Protein AF-A0A7L4THL9-F1 (afdb_monomer)

Secondary structure (DSSP, 8-state):
-BHHHHHTTS-HHHHTTTS-B-TTSBB------EEEEETTEEEEE---S-SS-----

Solvent-accessible surface area (backbone atoms only — not comparable to full-atom values): 3844 Å² total; per-residue (Å²): 86,53,40,58,75,76,48,57,89,54,55,65,88,64,54,54,78,79,45,72,60,50,98,84,45,29,29,90,75,87,59,76,54,47,80,45,78,54,9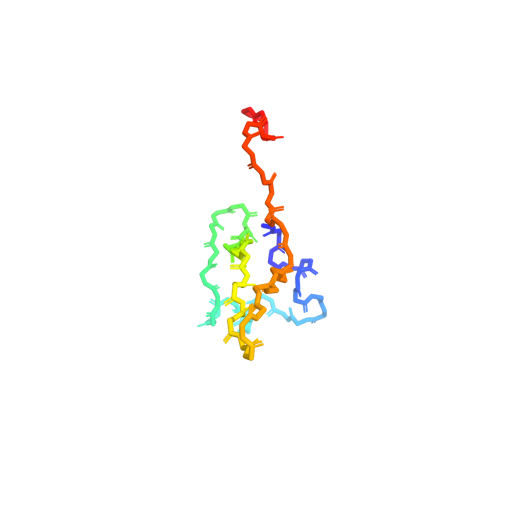6,94,42,80,45,72,47,71,75,47,78,68,81,87,71,74,66,104,116

Sequence (57 aa):
MDGGAMFGVVPKPLWSRKYPHNENNQIELRTDPILIQKDGKNILMESGIGNGRFSDK

Structure (mmCIF, N/CA/C/O backbone):
data_AF-A0A7L4THL9-F1
#
_entry.id   AF-A0A7L4THL9-F1
#
loop_
_atom_site.group_PDB
_atom_site.id
_atom_site.type_symbol
_atom_site.label_atom_id
_atom_site.label_alt_id
_atom_site.label_comp_id
_atom_site.label_asym_id
_atom_site.label_entity_id
_atom_site.label_seq_id
_atom_site.pdbx_PDB_ins_code
_atom_site.Cartn_x
_atom_site.Cartn_y
_atom_site.Cartn_z
_atom_site.occupancy
_atom_site.B_iso_or_equiv
_atom_site.auth_seq_id
_atom_site.auth_comp_id
_atom_site.auth_asym_id
_atom_site.auth_atom_id
_atom_site.pdbx_PDB_model_num
ATOM 1 N N . MET A 1 1 ? 4.813 0.531 -2.953 1.00 93.19 1 MET A N 1
ATOM 2 C CA . MET A 1 1 ? 5.129 -0.916 -2.808 1.00 93.19 1 MET A CA 1
ATOM 3 C C . MET A 1 1 ? 5.378 -1.517 -4.181 1.00 93.19 1 MET A C 1
ATOM 5 O O . MET A 1 1 ? 4.855 -0.961 -5.138 1.00 93.19 1 MET A O 1
ATOM 9 N N . ASP A 1 2 ? 6.136 -2.612 -4.297 1.00 97.44 2 ASP A N 1
ATOM 10 C CA . ASP A 1 2 ? 6.299 -3.320 -5.580 1.00 97.44 2 ASP A CA 1
ATOM 11 C C . ASP A 1 2 ? 4.956 -3.890 -6.071 1.00 97.44 2 ASP A C 1
ATOM 13 O O . ASP A 1 2 ? 4.236 -4.544 -5.318 1.00 97.44 2 ASP A O 1
ATOM 17 N N . GLY A 1 3 ? 4.609 -3.631 -7.332 1.00 97.50 3 GLY A N 1
ATOM 18 C CA . GLY A 1 3 ? 3.345 -4.071 -7.917 1.00 97.50 3 GLY A CA 1
ATOM 19 C C . GLY A 1 3 ? 3.247 -5.590 -8.048 1.00 97.50 3 GLY A C 1
ATOM 20 O O . GLY A 1 3 ? 2.195 -6.160 -7.774 1.00 97.50 3 GLY A O 1
ATOM 21 N N . GLY A 1 4 ? 4.341 -6.273 -8.397 1.00 97.12 4 GLY A N 1
ATOM 22 C CA . GLY A 1 4 ? 4.362 -7.735 -8.492 1.00 97.12 4 GLY A CA 1
ATOM 23 C C . GLY A 1 4 ? 4.071 -8.397 -7.146 1.00 97.12 4 GLY A C 1
ATOM 24 O O . GLY A 1 4 ? 3.236 -9.292 -7.068 1.00 97.12 4 GLY A O 1
ATOM 25 N N . ALA A 1 5 ? 4.677 -7.888 -6.073 1.00 97.62 5 ALA A N 1
ATOM 26 C CA . ALA A 1 5 ? 4.415 -8.342 -4.712 1.00 97.62 5 ALA A CA 1
ATOM 27 C C . ALA A 1 5 ? 2.947 -8.141 -4.294 1.00 97.62 5 ALA A C 1
ATOM 29 O O . ALA A 1 5 ? 2.366 -9.022 -3.665 1.00 97.62 5 ALA A O 1
ATOM 30 N N . MET A 1 6 ? 2.324 -7.020 -4.675 1.00 97.69 6 MET A N 1
ATOM 31 C CA . MET A 1 6 ? 0.921 -6.729 -4.341 1.00 97.69 6 MET A CA 1
ATOM 32 C C . MET A 1 6 ? -0.085 -7.578 -5.124 1.00 97.69 6 MET A C 1
ATOM 34 O O . MET A 1 6 ? -1.159 -7.888 -4.613 1.00 97.69 6 MET A O 1
ATOM 38 N N . PHE A 1 7 ? 0.248 -7.946 -6.362 1.00 97.50 7 PHE A N 1
ATOM 39 C CA . PHE A 1 7 ? -0.640 -8.696 -7.252 1.00 97.50 7 PHE A CA 1
ATOM 40 C C . PHE A 1 7 ? -0.320 -10.200 -7.324 1.00 97.50 7 PHE A C 1
ATOM 42 O O . PHE A 1 7 ? -1.064 -10.961 -7.949 1.00 97.50 7 PHE A O 1
ATOM 49 N N . GLY A 1 8 ? 0.741 -10.654 -6.651 1.00 96.88 8 GLY A N 1
ATOM 50 C CA . GLY A 1 8 ? 1.094 -12.062 -6.491 1.00 96.88 8 GLY A CA 1
ATOM 51 C C . GLY A 1 8 ? 1.266 -12.784 -7.827 1.00 96.88 8 GLY A C 1
ATOM 52 O O . GLY A 1 8 ? 2.121 -12.440 -8.637 1.00 96.88 8 GLY A O 1
ATOM 53 N N . VAL A 1 9 ? 0.436 -13.802 -8.063 1.00 97.44 9 VAL A N 1
ATOM 54 C 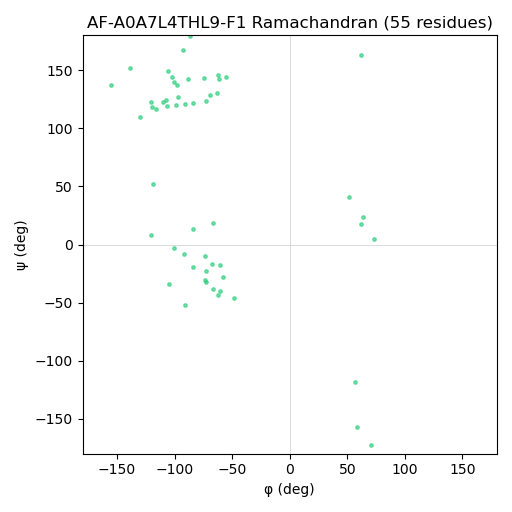CA . VAL A 1 9 ? 0.487 -14.623 -9.286 1.00 97.44 9 VAL A CA 1
ATOM 55 C C . VAL A 1 9 ? -0.057 -13.913 -10.530 1.00 97.44 9 VAL A C 1
ATOM 57 O O . VAL A 1 9 ? 0.065 -14.443 -11.633 1.00 97.44 9 VAL A O 1
ATOM 60 N N . VAL A 1 10 ? -0.689 -12.743 -10.385 1.00 97.81 10 VAL A N 1
ATOM 61 C CA . VAL A 1 10 ? -1.284 -12.025 -11.517 1.00 97.81 10 VAL A CA 1
ATOM 62 C C . VAL A 1 10 ? -0.171 -11.417 -12.386 1.00 97.81 10 VAL A C 1
ATOM 64 O O . VAL A 1 10 ? 0.623 -10.612 -11.894 1.00 97.81 10 VAL A O 1
ATOM 67 N N . PRO A 1 11 ? -0.114 -11.725 -13.697 1.00 97.94 11 PRO A N 1
ATOM 68 C CA . PRO A 1 11 ? 0.914 -11.192 -14.585 1.00 97.94 11 PRO A CA 1
ATOM 69 C C . PRO A 1 11 ? 0.891 -9.665 -14.703 1.00 97.94 11 PRO A C 1
ATOM 71 O O . PRO A 1 11 ? -0.175 -9.054 -14.846 1.00 97.94 11 PRO A O 1
ATOM 74 N N . LYS A 1 12 ? 2.085 -9.060 -14.778 1.00 97.75 12 LYS A N 1
ATOM 75 C CA . LYS A 1 12 ? 2.266 -7.613 -14.983 1.00 97.75 12 LYS A CA 1
ATOM 76 C C . LYS A 1 12 ? 1.432 -7.028 -16.124 1.00 97.75 12 LYS A C 1
ATOM 78 O O . LYS A 1 12 ? 0.752 -6.039 -15.866 1.00 97.75 12 LYS A O 1
ATOM 83 N N . PRO A 1 13 ? 1.365 -7.633 -17.327 1.00 98.19 13 PRO A N 1
ATOM 84 C CA . PRO A 1 13 ? 0.549 -7.096 -18.418 1.00 98.19 13 PRO A CA 1
ATOM 85 C C . PRO A 1 13 ? -0.957 -6.991 -18.129 1.00 98.19 13 PRO A C 1
ATOM 87 O O . PRO A 1 13 ? -1.654 -6.301 -18.874 1.00 98.19 13 PRO A O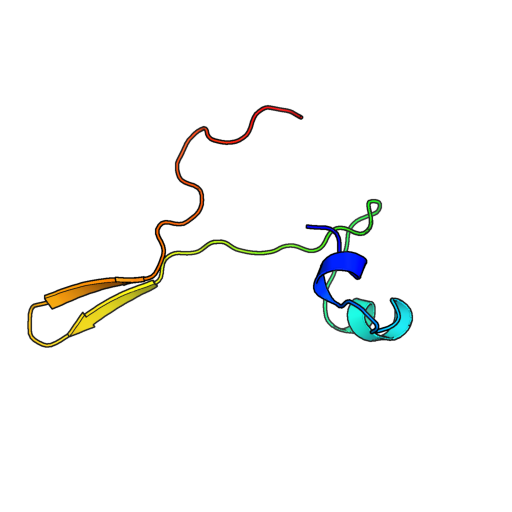 1
ATOM 90 N N . LEU A 1 14 ? -1.476 -7.690 -17.108 1.00 98.19 14 LEU A N 1
ATOM 91 C CA . LEU A 1 14 ? -2.882 -7.617 -16.705 1.00 98.19 14 LEU A CA 1
ATOM 92 C C . LEU A 1 14 ? -3.108 -6.539 -15.645 1.00 98.19 14 LEU A C 1
ATOM 94 O O . LEU A 1 14 ? -3.982 -5.690 -15.829 1.00 98.19 14 LEU A O 1
ATOM 98 N N . TRP A 1 15 ? -2.337 -6.549 -14.553 1.00 97.94 15 TRP A N 1
ATOM 99 C CA . TRP A 1 15 ? -2.558 -5.594 -13.463 1.00 97.94 15 TRP A CA 1
ATOM 100 C C . TRP A 1 15 ? -2.109 -4.173 -13.824 1.00 97.94 15 TRP A C 1
ATOM 102 O O . TRP A 1 15 ? -2.755 -3.211 -13.405 1.00 97.94 15 TRP A O 1
ATOM 112 N N . SER A 1 16 ? -1.087 -4.017 -14.673 1.00 97.94 16 SER A N 1
ATOM 113 C CA . SER A 1 16 ? -0.566 -2.697 -15.060 1.00 97.94 16 SER A CA 1
ATOM 114 C C . SER A 1 16 ? -1.541 -1.868 -15.899 1.00 97.94 16 SER A C 1
ATOM 116 O O . SER A 1 16 ? -1.387 -0.656 -16.003 1.00 97.94 16 SER A O 1
ATOM 118 N N . ARG A 1 17 ? -2.573 -2.499 -16.473 1.00 97.44 17 ARG A N 1
ATOM 119 C CA . ARG A 1 17 ? -3.661 -1.807 -17.184 1.00 97.44 17 ARG A CA 1
ATOM 120 C C . ARG A 1 17 ? -4.613 -1.079 -16.237 1.00 97.44 17 ARG A C 1
ATOM 122 O O . ARG A 1 17 ? -5.338 -0.196 -16.676 1.00 97.44 17 ARG A O 1
ATOM 129 N N . LYS A 1 18 ? -4.664 -1.506 -14.971 1.00 96.94 18 LYS A N 1
ATOM 130 C CA . LYS A 1 18 ? -5.567 -0.962 -13.948 1.00 96.94 18 LYS A CA 1
ATOM 131 C C . LYS A 1 18 ? -4.847 -0.056 -12.958 1.00 96.94 18 LYS A C 1
ATOM 133 O O . LYS A 1 18 ? -5.448 0.900 -12.486 1.00 96.94 18 LYS A O 1
ATOM 138 N N . TYR A 1 19 ? -3.589 -0.362 -12.649 1.00 97.25 19 TYR A N 1
ATOM 139 C CA . TYR A 1 19 ? -2.795 0.380 -11.678 1.00 97.25 19 TYR A CA 1
ATOM 140 C C . TYR A 1 19 ? -1.551 0.975 -12.346 1.00 97.25 19 TYR A C 1
ATOM 142 O O . TYR A 1 19 ? -0.709 0.215 -12.841 1.00 97.25 19 TYR A O 1
ATOM 150 N N . PRO A 1 20 ? -1.413 2.316 -12.355 1.00 97.12 20 PRO A N 1
ATOM 151 C CA . PRO A 1 20 ? -0.177 2.974 -12.752 1.00 97.12 20 PRO A CA 1
ATOM 152 C C . PRO A 1 20 ? 1.001 2.470 -11.915 1.00 97.12 20 PRO A C 1
ATOM 154 O O . PRO A 1 20 ? 0.858 2.202 -10.721 1.00 97.12 20 PRO A O 1
ATOM 157 N N . HIS A 1 21 ? 2.166 2.353 -12.545 1.00 97.88 21 HIS A N 1
ATOM 158 C CA . HIS A 1 21 ? 3.409 1.992 -11.873 1.00 97.88 21 HIS A CA 1
ATOM 159 C C . HIS A 1 21 ? 4.563 2.839 -12.402 1.00 97.88 21 HIS A C 1
ATOM 161 O O . HIS A 1 21 ? 4.532 3.280 -13.551 1.00 97.88 21 HIS A O 1
ATOM 167 N N . ASN A 1 22 ? 5.570 3.066 -11.562 1.00 97.25 22 ASN A N 1
ATOM 168 C CA . ASN A 1 22 ? 6.780 3.785 -11.955 1.00 97.25 22 ASN A CA 1
ATOM 169 C C . ASN A 1 22 ? 7.830 2.848 -12.588 1.00 97.25 22 ASN A C 1
ATOM 171 O O . ASN A 1 22 ? 7.630 1.633 -12.693 1.00 97.25 22 ASN A O 1
ATOM 175 N N . GLU A 1 23 ? 8.971 3.415 -12.990 1.00 97.56 23 GLU A N 1
ATOM 176 C CA . GLU A 1 23 ? 10.099 2.677 -13.584 1.00 97.56 23 GLU A CA 1
ATOM 177 C C . GLU A 1 23 ? 10.646 1.575 -12.658 1.00 97.56 23 GLU A C 1
ATOM 179 O O . GLU A 1 23 ? 11.080 0.527 -13.131 1.00 97.56 23 GLU A O 1
ATOM 184 N N . ASN A 1 24 ? 10.511 1.751 -11.339 1.00 96.94 24 ASN A N 1
ATOM 185 C CA . ASN A 1 24 ? 10.900 0.777 -10.315 1.00 96.94 24 ASN A CA 1
ATOM 186 C C . ASN A 1 24 ? 9.828 -0.295 -10.048 1.00 96.94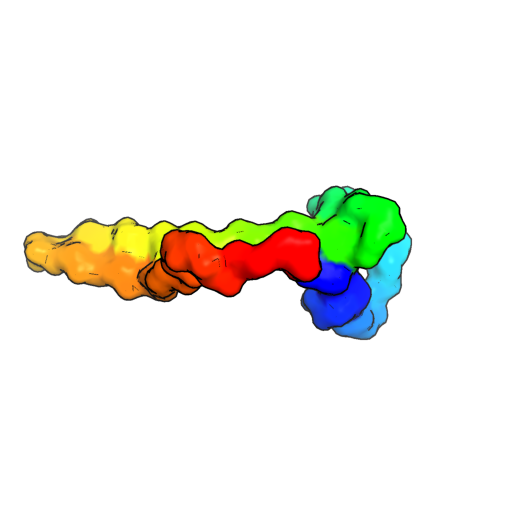 24 ASN A C 1
ATOM 188 O O . ASN A 1 24 ? 9.902 -0.996 -9.041 1.00 96.94 24 ASN A O 1
ATOM 192 N N . ASN A 1 25 ? 8.813 -0.419 -10.912 1.00 97.00 25 ASN A N 1
ATOM 193 C CA . ASN A 1 25 ? 7.688 -1.349 -10.767 1.00 97.00 25 ASN A CA 1
ATOM 194 C C . ASN A 1 25 ? 6.818 -1.113 -9.516 1.00 97.00 25 ASN A C 1
ATOM 196 O O . ASN A 1 25 ? 6.041 -1.984 -9.125 1.00 97.00 25 ASN A O 1
ATOM 200 N N . GLN A 1 26 ? 6.909 0.060 -8.890 1.00 97.50 26 GLN A N 1
ATOM 201 C CA . GLN A 1 26 ? 6.141 0.380 -7.694 1.00 97.50 26 GLN A CA 1
ATOM 202 C C . GLN A 1 26 ? 4.783 0.970 -8.059 1.00 97.50 26 GLN A C 1
ATOM 204 O O . GLN A 1 26 ? 4.679 1.779 -8.980 1.00 97.50 26 GLN A O 1
ATOM 209 N N . ILE A 1 27 ? 3.765 0.604 -7.285 1.00 97.69 27 ILE A N 1
ATOM 210 C CA . ILE A 1 27 ? 2.429 1.198 -7.334 1.00 97.69 27 ILE A CA 1
ATOM 211 C C . ILE A 1 27 ? 2.208 2.112 -6.126 1.00 97.69 27 ILE A C 1
ATOM 213 O O . ILE A 1 27 ? 2.747 1.871 -5.033 1.00 97.69 27 ILE A O 1
ATOM 217 N N . GLU A 1 28 ? 1.396 3.149 -6.330 1.00 95.44 28 GLU A N 1
ATOM 218 C CA . GLU A 1 28 ? 0.915 4.016 -5.258 1.00 95.44 28 GLU A CA 1
ATOM 219 C C . GLU A 1 28 ? -0.063 3.244 -4.365 1.00 95.44 28 GLU A C 1
ATOM 221 O O . GLU A 1 28 ? -1.021 2.641 -4.849 1.00 95.44 28 GLU A O 1
ATOM 226 N N . LEU A 1 29 ? 0.183 3.270 -3.054 1.00 94.62 29 LEU A N 1
ATOM 227 C CA . LEU A 1 29 ? -0.716 2.731 -2.038 1.00 94.62 29 LEU A CA 1
ATOM 228 C C . LEU A 1 29 ? -0.912 3.794 -0.964 1.00 94.62 29 LEU A C 1
ATOM 230 O O . LEU A 1 29 ? 0.012 4.099 -0.212 1.00 94.62 29 LEU A O 1
ATOM 234 N N . ARG A 1 30 ? -2.117 4.360 -0.912 1.00 94.06 30 ARG A N 1
ATOM 235 C CA . ARG A 1 30 ? -2.490 5.355 0.094 1.00 94.06 30 ARG A CA 1
ATOM 236 C C . ARG A 1 30 ? -2.715 4.680 1.442 1.00 94.06 30 ARG A C 1
ATOM 238 O O . ARG A 1 30 ? -3.256 3.579 1.512 1.00 94.06 30 ARG A O 1
ATOM 245 N N . THR A 1 31 ? -2.320 5.362 2.508 1.00 94.88 31 THR A N 1
ATOM 246 C CA . THR A 1 31 ? -2.459 4.896 3.895 1.00 94.88 31 THR A CA 1
ATOM 247 C C . THR A 1 31 ? -3.349 5.855 4.673 1.00 94.88 31 THR A C 1
ATOM 249 O O . THR A 1 31 ? -2.943 6.394 5.705 1.00 94.88 31 THR A O 1
ATOM 252 N N . ASP A 1 32 ? -4.527 6.139 4.127 1.00 95.69 32 ASP A N 1
ATOM 253 C CA . ASP A 1 32 ? -5.420 7.153 4.674 1.00 95.69 32 ASP A CA 1
ATOM 254 C C . ASP A 1 32 ? -6.276 6.566 5.796 1.00 95.69 32 ASP A C 1
ATOM 256 O O . ASP A 1 32 ? -7.025 5.614 5.553 1.00 95.69 32 ASP A O 1
ATOM 260 N N . PRO A 1 33 ? -6.214 7.128 7.014 1.00 96.81 33 PRO A N 1
ATOM 261 C CA . PRO A 1 33 ? -7.136 6.760 8.076 1.00 96.81 33 PRO A CA 1
ATOM 262 C C . PRO A 1 33 ? -8.579 7.096 7.699 1.00 96.81 33 PRO A C 1
ATOM 264 O O . PRO A 1 33 ? -8.852 8.125 7.075 1.00 96.81 33 PRO A O 1
ATOM 267 N N . ILE A 1 34 ? -9.519 6.270 8.152 1.00 98.00 34 ILE A N 1
ATOM 268 C CA . ILE A 1 34 ? -10.952 6.522 7.982 1.00 98.00 34 ILE A CA 1
ATOM 269 C C . ILE A 1 34 ? -11.531 6.945 9.328 1.00 98.00 34 ILE A C 1
ATOM 271 O O . ILE A 1 34 ? -11.513 6.180 10.291 1.00 98.00 34 ILE A O 1
ATOM 275 N N . LEU A 1 35 ? -12.085 8.155 9.390 1.00 98.00 35 LEU A N 1
ATOM 276 C CA . LEU A 1 35 ? -12.844 8.627 10.543 1.00 98.00 35 LEU A CA 1
ATOM 277 C C . LEU A 1 35 ? -14.327 8.297 10.356 1.00 98.00 35 LEU A C 1
ATOM 279 O O . LEU A 1 35 ? -14.967 8.761 9.414 1.00 98.00 35 LEU A O 1
ATOM 283 N N . ILE A 1 36 ? -14.881 7.528 11.285 1.00 98.31 36 ILE A N 1
ATOM 284 C CA . ILE A 1 36 ? -16.300 7.190 11.349 1.00 98.31 36 ILE A CA 1
ATOM 285 C C . ILE A 1 36 ? -16.920 7.954 12.517 1.00 98.31 36 ILE A C 1
ATOM 287 O O . ILE A 1 36 ? -16.479 7.827 13.660 1.00 98.31 36 ILE A O 1
ATOM 291 N N . GLN A 1 37 ? -17.970 8.723 12.235 1.00 98.50 37 GLN A N 1
ATOM 292 C CA . GLN A 1 37 ? -18.714 9.477 13.243 1.00 98.50 37 GLN A CA 1
ATOM 293 C C . GLN A 1 37 ? -20.145 8.954 13.310 1.00 98.50 37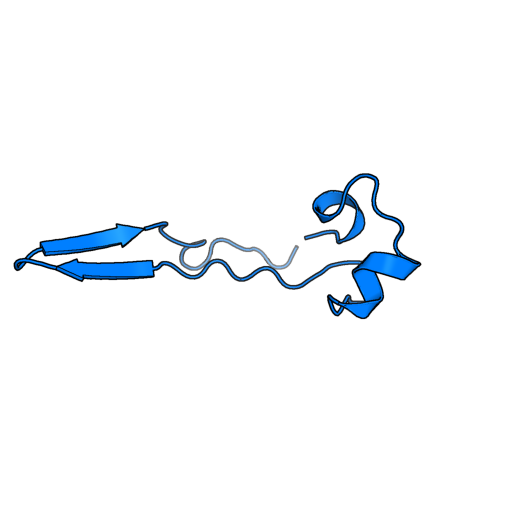 GLN A C 1
ATOM 295 O O . GLN A 1 37 ? -20.879 9.013 12.324 1.00 98.50 37 GLN A O 1
ATOM 300 N N . LYS A 1 38 ? -20.534 8.395 14.459 1.00 98.06 38 LYS A N 1
ATOM 301 C CA . LYS A 1 38 ? -21.855 7.781 14.641 1.00 98.06 38 LYS A CA 1
ATOM 302 C C . LYS A 1 38 ? -22.271 7.778 16.110 1.00 98.06 38 LYS A C 1
ATOM 304 O O . LYS A 1 38 ? -21.460 7.457 16.971 1.00 98.06 38 LYS A O 1
ATOM 309 N N . ASP A 1 39 ? -23.533 8.107 16.386 1.00 97.81 39 ASP A N 1
ATOM 310 C CA . ASP A 1 39 ? -24.146 8.068 17.727 1.00 97.81 39 ASP A CA 1
ATOM 311 C C . ASP A 1 39 ? -23.322 8.809 18.801 1.00 97.81 39 ASP A C 1
ATOM 313 O O . ASP A 1 39 ? -23.118 8.320 19.911 1.00 97.81 39 ASP A O 1
ATOM 317 N N . GLY A 1 40 ? -22.777 9.978 18.441 1.00 98.12 40 GLY A N 1
ATOM 318 C CA . GLY A 1 40 ? -21.916 10.783 19.319 1.00 98.12 40 GLY A CA 1
ATOM 319 C C . GLY A 1 40 ? -20.508 10.216 19.541 1.00 98.12 40 GLY A C 1
ATOM 320 O O . GLY A 1 40 ? -19.741 10.773 20.322 1.00 98.12 40 GLY A O 1
ATOM 321 N N . LYS A 1 41 ? -20.147 9.122 18.862 1.00 98.12 41 LYS A N 1
ATOM 322 C CA . LYS A 1 41 ? -18.821 8.502 18.925 1.00 98.12 41 LYS A CA 1
ATOM 323 C C . LYS A 1 41 ? -17.999 8.853 17.692 1.00 98.12 41 LYS A C 1
ATOM 325 O O . LYS A 1 41 ? -18.517 8.897 16.578 1.00 98.12 41 LYS A O 1
ATOM 330 N N . ASN A 1 42 ? -16.699 9.016 17.915 1.00 98.25 42 ASN A N 1
ATOM 331 C CA . ASN A 1 42 ? -15.686 9.122 16.873 1.00 98.25 42 ASN A CA 1
ATOM 332 C C . ASN A 1 42 ? -14.834 7.849 16.907 1.00 98.25 42 ASN A C 1
ATOM 334 O O . ASN A 1 42 ? -14.263 7.519 17.946 1.00 98.25 42 ASN A O 1
ATOM 338 N N . ILE A 1 43 ? -14.767 7.132 15.790 1.00 97.94 43 ILE A N 1
ATOM 339 C CA . ILE A 1 43 ? -13.993 5.900 15.630 1.00 97.94 43 ILE A CA 1
ATOM 340 C C . ILE A 1 43 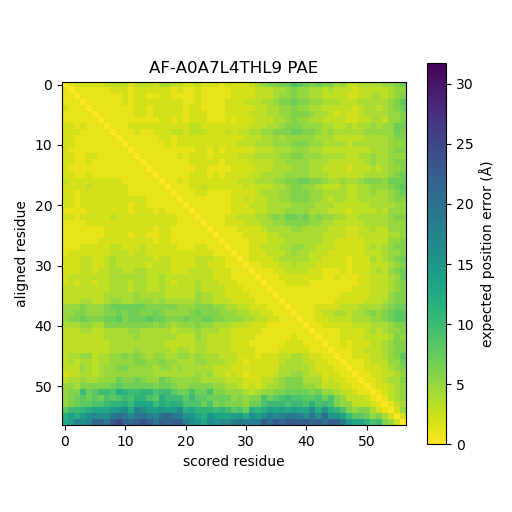? -12.997 6.137 14.503 1.00 97.94 43 ILE A C 1
ATOM 342 O O . ILE A 1 43 ? -13.393 6.454 13.385 1.00 97.94 43 ILE A O 1
ATOM 346 N N . LEU A 1 44 ? -11.711 5.978 14.794 1.00 97.81 44 LEU A N 1
ATOM 347 C CA . LEU A 1 44 ? -10.658 6.046 13.791 1.00 97.81 44 LEU A CA 1
ATOM 348 C C . LEU A 1 44 ? -10.275 4.620 13.383 1.00 97.81 44 LEU A C 1
ATOM 350 O O . LEU A 1 44 ? -9.878 3.830 14.238 1.00 97.81 44 LEU A O 1
ATOM 354 N N . MET A 1 45 ? -10.421 4.287 12.101 1.00 97.06 45 MET A N 1
ATOM 355 C CA . MET A 1 45 ? -9.889 3.050 11.532 1.00 97.06 45 MET A CA 1
ATOM 356 C C . MET A 1 45 ? -8.544 3.333 10.872 1.00 97.06 45 MET A C 1
ATOM 358 O O . MET A 1 45 ? -8.458 4.211 10.011 1.00 97.06 45 MET A O 1
ATOM 362 N N . GLU A 1 46 ? -7.533 2.556 11.270 1.00 96.19 46 GLU A N 1
ATOM 363 C CA . GLU A 1 46 ? -6.113 2.771 10.964 1.00 96.19 46 GLU A CA 1
ATOM 364 C C . GLU A 1 46 ? -5.546 4.094 11.511 1.00 96.19 46 GLU A C 1
ATOM 366 O O . GLU A 1 46 ? -6.268 5.009 11.893 1.00 96.19 46 GLU A O 1
ATOM 371 N N . SER A 1 47 ? -4.219 4.207 11.574 1.00 94.75 47 SER A N 1
ATOM 372 C CA . SER A 1 47 ? -3.526 5.440 11.999 1.00 94.75 47 SER A CA 1
ATOM 373 C C . SER A 1 47 ? -2.590 6.006 10.930 1.00 94.75 47 SER A C 1
ATOM 375 O O . SER A 1 47 ? -1.812 6.923 11.202 1.00 94.75 47 SER A O 1
ATOM 377 N N . GLY A 1 48 ? -2.644 5.442 9.720 1.00 94.12 48 GLY A N 1
ATOM 378 C CA . GLY A 1 48 ? -1.708 5.744 8.647 1.00 94.12 48 GLY A CA 1
ATOM 379 C C . GLY A 1 48 ? -0.265 5.457 9.061 1.00 94.12 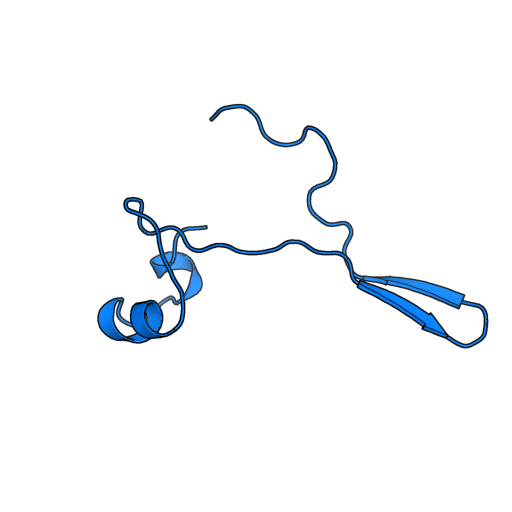48 GLY A C 1
ATOM 380 O O . GLY A 1 48 ? 0.008 4.684 9.979 1.00 94.12 48 GLY A O 1
ATOM 381 N N 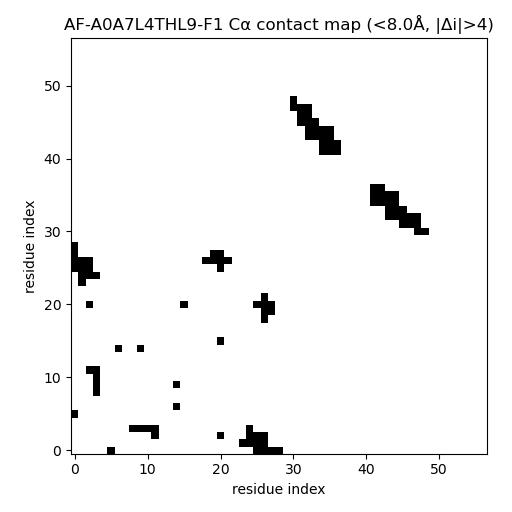. ILE A 1 49 ? 0.669 6.111 8.381 1.00 94.44 49 ILE A N 1
ATOM 382 C CA . ILE A 1 49 ? 2.113 5.938 8.597 1.00 94.44 49 ILE A CA 1
ATOM 383 C C . ILE A 1 49 ? 2.700 6.931 9.607 1.00 94.44 49 ILE A C 1
ATOM 385 O O . ILE A 1 49 ? 3.846 6.776 10.003 1.00 94.44 49 ILE A O 1
ATOM 389 N N . GLY A 1 50 ? 1.939 7.928 10.066 1.00 92.31 50 GLY A N 1
ATOM 390 C CA . GLY A 1 50 ? 2.424 8.973 10.973 1.00 92.31 50 GLY A CA 1
ATOM 391 C C . GLY A 1 50 ? 3.395 9.970 10.321 1.00 92.31 50 GLY A C 1
ATOM 392 O O . GLY A 1 50 ? 3.612 9.963 9.113 1.00 92.31 50 GLY A O 1
ATOM 393 N N . ASN A 1 51 ? 3.984 10.848 11.137 1.00 92.88 51 ASN A N 1
ATOM 394 C CA . ASN A 1 51 ? 4.844 11.943 10.673 1.00 92.88 51 ASN A CA 1
ATOM 395 C C . ASN A 1 51 ? 6.331 11.604 10.846 1.00 92.88 51 ASN A C 1
ATOM 397 O O . ASN A 1 51 ? 6.716 11.036 11.868 1.00 92.88 51 ASN A O 1
ATOM 401 N N . GLY A 1 52 ? 7.166 11.968 9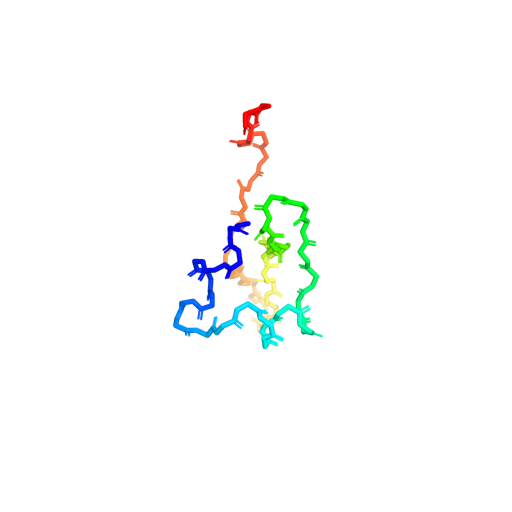.865 1.00 89.50 52 GLY A N 1
ATOM 402 C CA . GLY A 1 52 ? 8.627 11.814 9.941 1.00 89.50 52 GLY A CA 1
ATOM 403 C C . GLY A 1 52 ? 9.119 10.365 10.028 1.00 89.50 52 GLY A C 1
ATOM 404 O O . GLY A 1 52 ? 10.191 10.115 10.571 1.00 89.50 52 GLY A O 1
ATOM 405 N N . ARG A 1 53 ? 8.323 9.393 9.560 1.00 85.12 53 ARG A N 1
ATOM 406 C CA . ARG A 1 53 ? 8.673 7.964 9.643 1.00 85.12 53 ARG A CA 1
ATOM 407 C C . ARG A 1 53 ? 9.574 7.467 8.516 1.00 85.12 53 ARG A C 1
ATOM 409 O O . ARG A 1 53 ? 10.193 6.421 8.684 1.00 85.12 53 ARG A O 1
ATOM 416 N N . PHE A 1 54 ? 9.648 8.189 7.402 1.00 82.19 54 PHE A N 1
ATOM 417 C CA . PHE A 1 54 ? 10.525 7.838 6.287 1.00 82.19 54 PHE A CA 1
ATOM 418 C C . PHE A 1 54 ? 11.816 8.646 6.358 1.00 82.19 54 PHE A C 1
ATOM 420 O O . PHE A 1 54 ? 11.795 9.843 6.641 1.00 82.19 54 PHE A O 1
ATOM 427 N N . SER A 1 55 ? 12.926 7.964 6.103 1.00 80.06 55 SER A N 1
ATOM 428 C CA . SER A 1 55 ? 14.210 8.568 5.748 1.00 80.06 55 SER A CA 1
ATOM 429 C C . SER A 1 55 ? 14.324 8.664 4.226 1.00 80.06 55 SER A C 1
ATOM 431 O O . SER A 1 55 ? 13.585 7.973 3.533 1.00 80.06 55 SER A O 1
ATOM 433 N N . ASP A 1 56 ? 15.302 9.407 3.707 1.00 74.94 56 ASP A N 1
ATOM 434 C CA . ASP A 1 56 ? 15.566 9.561 2.260 1.00 74.94 56 ASP A CA 1
ATOM 435 C C . ASP A 1 56 ? 16.055 8.278 1.542 1.00 74.94 56 ASP A C 1
ATOM 437 O O . ASP A 1 56 ? 16.665 8.350 0.476 1.00 74.94 56 ASP A O 1
ATOM 441 N N . LYS A 1 57 ? 15.847 7.102 2.142 1.00 55.97 57 LYS A N 1
ATOM 442 C CA . LYS A 1 57 ? 16.215 5.798 1.586 1.00 55.97 57 LYS A CA 1
ATOM 443 C C . LYS A 1 57 ? 15.023 5.113 0.943 1.00 55.97 57 LYS A C 1
ATOM 445 O O . LYS A 1 57 ? 13.956 5.079 1.594 1.00 55.97 57 LYS A O 1
#

Mean predicted aligned error: 3.76 Å

Foldseek 3Di:
DAPCVVVPPDDPVVVCVPFPADPNNDTDDFQDWDWDDDPNDTDIDGDGCDPPNDDPD

Radius of gyration: 16.19 Å; Cα contacts (8 Å, |Δi|>4): 52; chains: 1; bounding box: 40×27×38 Å

pLDDT: mean 94.89, std 6.93, range [55.97, 98.5]

Nearest PDB structures (foldseek):
  5l6m-assembly2_I  TM=4.873E-01  e=5.969E+00  Caulobacter vibrioides CB15
  4p6i-assembly1_A  TM=3.420E-01  e=9.516E+00  Escherichia coli K-12